Protein AF-A0A6J1N2U4-F1 (afdb_monomer_lite)

Secondary structure (DSSP, 8-state):
-HHHHHHHHHHHHHT---------------------S--PPPPHHHHHHHHHHTTS-TTT-HIIIIIT-HHHHHHHTSPPSSSPPP----S-GGGGS-HHHHHHHHHHTT--

Organism: Bicyclus anynana (NCBI:txid110368)

Radius of gyration: 27.59 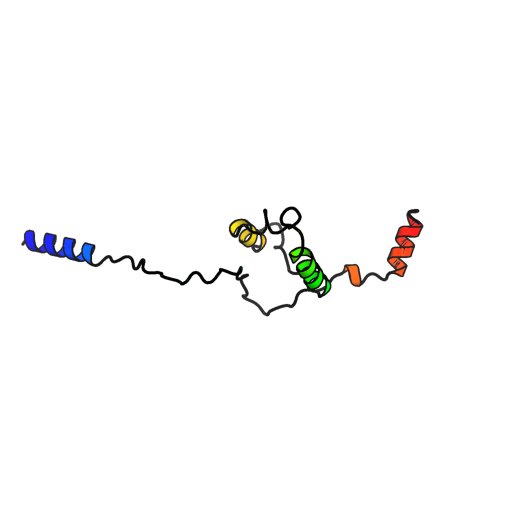Å; chains: 1; bounding box: 53×56×75 Å

pLDDT: mean 73.92, std 17.42, range [42.75, 97.25]

Sequence (112 aa):
MHSIIIFAACFAVAQARPGLFFTQPLAATGIEYAHSGPSIQPHPAVAQNAANEALLPPELLKSNSFYSNPAIASGLAKESWFTKKEMQVVEREAEKIPRQRIYDIVKSAGFI

Structure (mmCIF, N/CA/C/O backbone):
data_AF-A0A6J1N2U4-F1
#
_entry.id   AF-A0A6J1N2U4-F1
#
loop_
_atom_site.group_PDB
_atom_site.id
_atom_site.type_symbol
_atom_site.label_atom_id
_atom_site.label_alt_id
_atom_site.label_comp_id
_atom_site.label_asym_id
_atom_site.label_entity_id
_atom_site.label_seq_id
_atom_site.pdbx_PDB_ins_code
_atom_site.Cartn_x
_atom_site.Cartn_y
_atom_site.Cartn_z
_atom_site.occupancy
_atom_site.B_iso_or_equiv
_atom_site.auth_seq_id
_atom_site.auth_comp_id
_atom_site.auth_asym_id
_atom_site.auth_atom_id
_atom_site.pdbx_PDB_model_num
ATOM 1 N N . MET A 1 1 ? -32.330 38.311 56.063 1.00 53.62 1 MET A N 1
ATOM 2 C CA . MET A 1 1 ? -31.311 38.532 55.007 1.00 53.62 1 MET A CA 1
ATOM 3 C C . MET A 1 1 ? -30.569 37.253 54.616 1.00 53.62 1 MET A C 1
ATOM 5 O O . MET A 1 1 ? -30.375 37.047 53.430 1.00 53.62 1 MET A O 1
ATOM 9 N N . HIS A 1 2 ? -30.252 36.348 55.551 1.00 52.28 2 HIS A N 1
ATOM 10 C CA . HIS A 1 2 ? -29.623 35.049 55.246 1.00 52.28 2 HIS A CA 1
ATOM 11 C C . HIS A 1 2 ? -30.490 34.089 54.403 1.00 52.28 2 HIS A C 1
ATOM 13 O O . HIS A 1 2 ? -29.975 33.374 53.552 1.00 52.28 2 HIS A O 1
ATOM 19 N N . SER A 1 3 ? -31.815 34.113 54.572 1.00 55.59 3 SER A N 1
ATOM 20 C CA . SER A 1 3 ? -32.759 33.250 53.844 1.00 55.59 3 SER A CA 1
ATOM 21 C C . SER A 1 3 ? -32.903 33.578 52.350 1.00 55.59 3 SER A C 1
ATOM 23 O O . SER A 1 3 ? -33.224 32.695 51.560 1.00 55.59 3 SER A O 1
ATOM 25 N N . ILE A 1 4 ? -32.619 34.821 51.943 1.00 59.75 4 ILE A N 1
ATOM 26 C CA . ILE A 1 4 ? -32.698 35.258 50.537 1.00 59.75 4 ILE A CA 1
ATOM 27 C C . ILE A 1 4 ? -31.478 34.761 49.743 1.00 59.75 4 ILE A C 1
ATOM 29 O O . ILE A 1 4 ? -31.607 34.377 48.583 1.00 59.75 4 ILE A O 1
ATOM 33 N N . ILE A 1 5 ? -30.308 34.695 50.385 1.00 61.16 5 ILE A N 1
ATOM 34 C CA . ILE A 1 5 ? -29.057 34.236 49.760 1.00 61.16 5 ILE A CA 1
ATOM 35 C C . ILE A 1 5 ? -29.120 32.730 49.461 1.00 61.16 5 ILE A C 1
ATOM 37 O O . ILE A 1 5 ? -28.683 32.291 48.401 1.00 61.16 5 ILE A O 1
ATOM 41 N N . ILE A 1 6 ? -29.734 31.946 50.353 1.00 62.22 6 ILE A N 1
ATOM 42 C CA . ILE A 1 6 ? -29.904 30.496 50.164 1.00 62.22 6 ILE A CA 1
ATOM 43 C C . ILE A 1 6 ? -30.858 30.210 48.996 1.00 62.22 6 ILE A C 1
ATOM 45 O O . ILE A 1 6 ? -30.563 29.367 48.151 1.00 62.22 6 ILE A O 1
ATOM 49 N N . PHE A 1 7 ? -31.959 30.961 48.887 1.00 59.69 7 PHE A N 1
ATOM 50 C CA . PHE A 1 7 ? -32.897 30.809 47.771 1.00 59.69 7 PHE A CA 1
ATOM 51 C C . PHE A 1 7 ? -32.269 31.185 46.419 1.00 59.69 7 PHE A C 1
ATOM 53 O O . PHE A 1 7 ? -32.481 30.483 45.431 1.00 59.69 7 PHE A O 1
ATOM 60 N N . ALA A 1 8 ? -31.446 32.239 46.378 1.00 60.50 8 ALA A N 1
ATOM 61 C CA . ALA A 1 8 ? -30.720 32.640 45.172 1.00 60.50 8 ALA A CA 1
ATOM 62 C C . ALA A 1 8 ? -29.675 31.593 44.735 1.00 60.50 8 ALA A C 1
ATOM 64 O O . ALA A 1 8 ? -29.549 31.309 43.544 1.00 60.50 8 ALA A O 1
ATOM 65 N N . ALA A 1 9 ? -28.976 30.966 45.688 1.00 59.72 9 ALA A N 1
ATOM 66 C CA . ALA A 1 9 ? -28.010 29.907 45.399 1.00 59.72 9 ALA A CA 1
ATOM 67 C C . ALA A 1 9 ? -28.684 28.635 44.850 1.00 59.72 9 ALA A C 1
ATOM 69 O O . ALA A 1 9 ? -28.203 28.058 43.877 1.00 59.72 9 ALA A O 1
ATOM 70 N N . CYS A 1 10 ? -29.835 28.227 45.399 1.00 58.28 10 CYS A N 1
ATOM 71 C CA . CYS A 1 10 ? -30.582 27.072 44.887 1.00 58.28 10 CYS A CA 1
ATOM 72 C C . CYS A 1 10 ? -31.167 27.317 43.484 1.00 58.28 10 CYS A C 1
ATOM 74 O O . CYS A 1 10 ? -31.194 26.400 42.663 1.00 58.28 10 CYS A O 1
ATOM 76 N N . PHE A 1 11 ? -31.580 28.550 43.175 1.00 57.53 11 PHE A N 1
ATOM 77 C CA . PHE A 1 11 ? -32.093 28.899 41.846 1.00 57.53 11 PHE A CA 1
ATOM 78 C C . PHE A 1 11 ? -30.991 28.903 40.771 1.00 57.53 11 PHE A C 1
ATOM 80 O O . PHE A 1 11 ? -31.243 28.524 39.628 1.00 57.53 11 PHE A O 1
ATOM 87 N N . ALA A 1 12 ? -29.752 29.255 41.139 1.00 54.03 12 ALA A N 1
ATOM 88 C CA . ALA A 1 12 ? -28.599 29.211 40.237 1.00 54.03 12 ALA A CA 1
ATOM 89 C C . ALA A 1 12 ? -28.186 27.775 39.855 1.00 54.03 12 ALA A C 1
ATOM 91 O O . ALA A 1 12 ? -27.764 27.540 38.725 1.00 54.03 12 ALA A O 1
ATOM 92 N N . VAL A 1 13 ? -28.368 26.798 40.753 1.00 56.19 13 VAL A N 1
ATOM 93 C CA . VAL A 1 13 ? -28.088 25.376 40.467 1.00 56.19 13 VAL A CA 1
ATOM 94 C C . VAL A 1 13 ? -29.183 24.748 39.594 1.00 56.19 13 VAL A C 1
ATOM 96 O O . VAL A 1 13 ? -28.888 23.902 38.756 1.00 56.19 13 VAL A O 1
ATOM 99 N N . ALA A 1 14 ? -30.437 25.200 39.711 1.00 53.34 14 ALA A N 1
ATOM 100 C CA . ALA A 1 14 ? -31.549 24.686 38.904 1.00 53.34 14 ALA A CA 1
ATOM 101 C C . ALA A 1 14 ? -31.503 25.122 37.423 1.00 53.34 14 ALA A C 1
ATOM 103 O O . ALA A 1 14 ? -32.058 24.437 36.565 1.00 53.34 14 ALA A O 1
ATOM 104 N N . GLN A 1 15 ? -30.825 26.234 37.111 1.00 51.12 15 GLN A N 1
ATOM 105 C CA . GLN A 1 15 ? -30.648 26.720 35.734 1.00 51.12 15 GLN A CA 1
ATOM 106 C C . GLN A 1 15 ? -29.391 26.170 35.049 1.00 51.12 15 GLN A C 1
ATOM 108 O O . GLN A 1 15 ? -29.196 26.399 33.853 1.00 51.12 15 GLN A O 1
ATOM 113 N N . ALA A 1 16 ? -28.570 25.389 35.758 1.00 48.75 16 ALA A N 1
ATOM 114 C CA . ALA A 1 16 ? -27.521 24.583 35.151 1.00 48.75 16 ALA A CA 1
ATOM 115 C C . ALA A 1 16 ? -28.160 23.368 34.465 1.00 48.75 16 ALA A C 1
ATOM 117 O O . ALA A 1 16 ? -28.051 22.232 34.912 1.00 48.75 16 ALA A O 1
ATOM 118 N N . ARG A 1 17 ? -28.873 23.621 33.367 1.00 51.78 17 ARG A N 1
ATOM 119 C CA . ARG A 1 17 ? -29.193 22.606 32.369 1.00 51.78 17 ARG A CA 1
ATOM 120 C C . ARG A 1 17 ? -27.897 22.314 31.612 1.00 51.78 17 ARG A C 1
ATOM 122 O O . ARG A 1 17 ? -27.529 23.132 30.766 1.00 51.78 17 ARG A O 1
ATOM 129 N N . PRO A 1 18 ? -27.194 21.188 31.830 1.00 47.69 18 PRO A N 1
ATOM 130 C CA . PRO A 1 18 ? -26.346 20.693 30.766 1.00 47.69 18 PRO A CA 1
ATOM 131 C C . PRO A 1 18 ? -27.313 20.378 29.626 1.00 47.69 18 PRO A C 1
ATOM 133 O O . PRO A 1 18 ? -28.217 19.556 29.773 1.00 47.69 18 PRO A O 1
ATOM 136 N N . GLY A 1 19 ? -27.199 21.106 28.520 1.00 50.50 19 GLY A N 1
ATOM 137 C CA . GLY A 1 19 ? -27.886 20.778 27.281 1.00 50.50 19 GLY A CA 1
ATOM 138 C C . GLY A 1 19 ? -27.379 19.435 26.762 1.00 50.50 19 GLY A C 1
ATOM 139 O O . GLY A 1 19 ? -26.608 19.391 25.817 1.00 50.50 19 GLY A O 1
ATOM 140 N N . LEU A 1 20 ? -27.797 18.340 27.393 1.00 47.00 20 LEU A N 1
ATOM 141 C CA . LEU A 1 20 ? -27.646 16.968 26.922 1.00 47.00 20 LEU A CA 1
ATOM 142 C C . LEU A 1 20 ? -28.951 16.542 26.248 1.00 47.00 20 LEU A C 1
ATOM 144 O O . LEU A 1 20 ? -29.570 15.548 26.601 1.00 47.00 20 LEU A O 1
ATOM 148 N N . PHE A 1 21 ? -29.377 17.322 25.259 1.00 46.56 21 PHE A N 1
ATOM 149 C CA . PHE A 1 21 ? -30.290 16.845 24.225 1.00 46.56 21 PHE A CA 1
ATOM 150 C C . PHE A 1 21 ? -29.601 17.010 22.880 1.00 46.56 21 PHE A C 1
ATOM 152 O O . PHE A 1 21 ? -30.053 17.732 21.998 1.00 46.56 21 PHE A O 1
ATOM 159 N N . PHE A 1 22 ? -28.470 16.328 22.736 1.00 45.16 22 PHE A N 1
ATOM 160 C CA . PHE A 1 22 ? -27.897 16.054 21.433 1.00 45.16 22 PHE A CA 1
ATOM 161 C C . PHE A 1 22 ? -28.545 14.770 20.911 1.00 45.16 22 PHE A C 1
ATOM 163 O O . PHE A 1 22 ? -27.981 13.684 20.980 1.00 45.16 22 PHE A O 1
ATOM 170 N N . THR A 1 23 ? -29.790 14.887 20.448 1.00 50.75 23 THR A N 1
ATOM 171 C CA . THR A 1 23 ? -30.379 13.866 19.577 1.00 50.75 23 THR A CA 1
ATOM 172 C C . THR A 1 23 ? -29.871 14.139 18.166 1.00 50.75 23 THR A C 1
ATOM 174 O O . THR A 1 23 ? -30.583 14.652 17.310 1.00 50.75 23 THR A O 1
ATOM 177 N N . GLN A 1 24 ? -28.592 13.846 17.920 1.00 47.16 24 GLN A N 1
ATOM 178 C CA . GLN A 1 24 ? -28.183 13.620 16.541 1.00 47.16 24 GLN A CA 1
ATOM 179 C C . GLN A 1 24 ? -28.874 12.321 16.114 1.00 47.16 24 GLN A C 1
ATOM 181 O O . GLN A 1 24 ? -28.705 11.308 16.804 1.00 47.16 24 GLN A O 1
ATOM 186 N N . PRO A 1 25 ? -29.680 12.308 15.035 1.00 45.88 25 PRO A N 1
ATOM 187 C CA . PRO A 1 25 ? -30.047 11.040 14.435 1.00 45.88 25 PRO A CA 1
ATOM 188 C C . PRO A 1 25 ? -28.738 10.318 14.137 1.00 45.88 25 PRO A C 1
ATOM 190 O O . PRO A 1 25 ? -27.778 10.949 13.689 1.00 45.88 25 PRO A O 1
ATOM 193 N N . LEU A 1 26 ? -28.695 9.022 14.439 1.00 49.00 26 LEU A N 1
ATOM 194 C CA . LEU A 1 26 ? -27.602 8.126 14.094 1.00 49.00 26 LEU A CA 1
ATOM 195 C C . LEU A 1 26 ? -27.509 8.062 12.560 1.00 49.00 26 LEU A C 1
ATOM 197 O O . LEU A 1 26 ? -27.924 7.095 11.929 1.00 49.00 26 LEU A O 1
ATOM 201 N N . ALA A 1 27 ? -27.020 9.133 11.939 1.00 44.66 27 ALA A N 1
ATOM 202 C CA . ALA A 1 27 ? -26.393 9.059 10.646 1.00 44.66 27 ALA A CA 1
ATOM 203 C C . ALA A 1 27 ? -25.225 8.117 10.880 1.00 44.66 27 ALA A C 1
ATOM 205 O O . ALA A 1 27 ? -24.389 8.379 11.747 1.00 44.66 27 ALA A O 1
ATOM 206 N N . ALA A 1 28 ? -25.238 6.978 10.191 1.00 45.09 28 ALA A N 1
ATOM 207 C CA . ALA A 1 28 ? -24.092 6.096 10.138 1.00 45.09 28 ALA A CA 1
ATOM 208 C C . ALA A 1 28 ? -22.873 6.989 9.907 1.00 45.09 28 ALA A C 1
ATOM 210 O O . ALA A 1 28 ? -22.772 7.628 8.859 1.00 45.09 28 ALA A O 1
ATOM 211 N N . THR A 1 29 ? -22.020 7.116 10.922 1.00 44.50 29 THR A N 1
ATOM 212 C CA . THR A 1 29 ? -20.752 7.821 10.814 1.00 44.50 29 THR A CA 1
ATOM 213 C C . THR A 1 29 ? -19.916 6.994 9.855 1.00 44.50 29 THR A C 1
ATOM 215 O O . THR A 1 29 ? -19.145 6.127 10.259 1.00 44.50 29 THR A O 1
ATOM 218 N N . GLY A 1 30 ? -20.132 7.216 8.559 1.00 44.44 30 GLY A N 1
ATOM 219 C CA . GLY A 1 30 ? -19.097 7.012 7.576 1.00 44.44 30 GLY A CA 1
ATOM 220 C C . GLY A 1 30 ? -17.886 7.770 8.092 1.00 4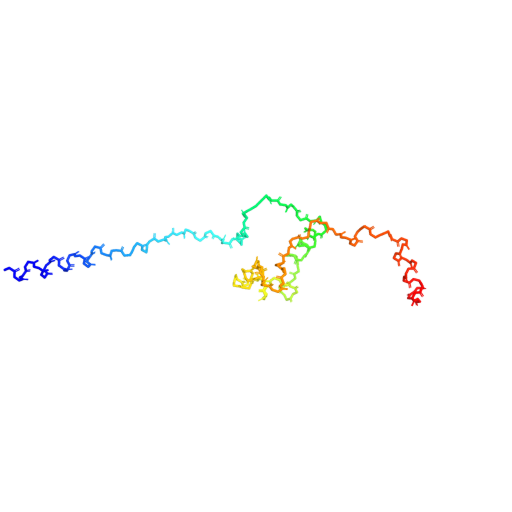4.44 30 GLY A C 1
ATOM 221 O O . GLY A 1 30 ? -18.011 8.891 8.582 1.00 44.44 30 GLY A O 1
ATOM 222 N N . ILE A 1 31 ? -16.744 7.100 8.082 1.00 43.66 31 ILE A N 1
ATOM 223 C CA . ILE A 1 31 ? -15.459 7.667 8.463 1.00 43.66 31 ILE A CA 1
ATOM 224 C C . ILE A 1 31 ? -15.283 8.974 7.672 1.00 43.66 31 ILE A C 1
ATOM 226 O O . ILE A 1 31 ? -15.027 8.943 6.470 1.00 43.66 31 ILE A O 1
ATOM 230 N N . GLU A 1 32 ? -15.454 10.126 8.322 1.00 42.75 32 GLU A N 1
ATOM 231 C CA . GLU A 1 32 ? -15.096 11.410 7.729 1.00 42.75 32 GLU A CA 1
ATOM 232 C C . GLU A 1 32 ? -13.599 11.597 7.966 1.00 42.75 32 GLU A C 1
ATOM 234 O O . GLU A 1 32 ? -13.145 12.019 9.032 1.00 42.75 32 GLU A O 1
ATOM 239 N N . TYR A 1 33 ? -12.806 11.178 6.979 1.00 49.94 33 TYR A N 1
ATOM 240 C CA . TYR A 1 33 ? -11.387 11.501 6.930 1.00 49.94 33 TYR A CA 1
ATOM 241 C C . TYR A 1 33 ? -11.252 13.022 6.969 1.00 49.94 33 TYR A C 1
ATOM 243 O O . TYR A 1 33 ? -11.936 13.710 6.214 1.00 49.94 33 TYR A O 1
ATOM 251 N N . ALA A 1 34 ? -10.376 13.550 7.828 1.00 44.81 34 ALA A N 1
ATOM 252 C CA . ALA A 1 34 ? -10.107 14.982 7.910 1.00 44.81 34 ALA A CA 1
ATOM 253 C C . ALA A 1 34 ? -9.717 15.527 6.523 1.00 44.81 34 ALA A C 1
ATOM 255 O O . ALA A 1 34 ? -8.574 15.392 6.083 1.00 44.81 34 ALA A O 1
ATOM 256 N N . HIS A 1 35 ? -10.680 16.121 5.819 1.00 50.28 35 HIS A N 1
ATOM 257 C CA . HIS A 1 35 ? -10.487 16.672 4.488 1.00 50.28 35 HIS A CA 1
ATOM 258 C C . HIS A 1 35 ? -10.235 18.175 4.592 1.00 50.28 35 HIS A C 1
ATOM 260 O O . HIS A 1 35 ? -11.105 18.996 4.328 1.00 50.28 35 HIS A O 1
ATOM 266 N N . SER A 1 36 ? -9.033 18.548 5.034 1.00 46.06 36 SER A N 1
ATOM 267 C CA . SER A 1 36 ? -8.610 19.953 5.138 1.00 46.06 36 SER A CA 1
ATOM 268 C C . SER A 1 36 ? -7.637 20.354 4.019 1.00 46.06 36 SER A C 1
ATOM 270 O O . SER A 1 36 ? -6.673 21.080 4.254 1.00 46.06 36 SER A O 1
ATOM 272 N N . GLY A 1 37 ? -7.845 19.836 2.808 1.00 55.78 37 GLY A N 1
ATOM 273 C CA . GLY A 1 37 ? -7.050 20.122 1.610 1.00 55.78 37 GLY A CA 1
ATOM 274 C C . GLY A 1 37 ? -7.795 19.654 0.356 1.00 55.78 37 GLY A C 1
ATOM 275 O O . GLY A 1 37 ? -8.810 18.987 0.502 1.00 55.78 37 GLY A O 1
ATOM 276 N N . PRO A 1 38 ? -7.354 20.004 -0.865 1.00 58.53 38 PRO A N 1
ATOM 277 C CA . PRO A 1 38 ? -8.029 19.580 -2.094 1.00 58.53 38 PRO A CA 1
ATOM 278 C C . PRO A 1 38 ? -8.163 18.048 -2.164 1.00 58.53 38 PRO A C 1
ATOM 280 O O . PRO A 1 38 ? -7.246 17.327 -1.767 1.00 58.53 38 PRO A O 1
ATOM 283 N N . SER A 1 39 ? -9.288 17.542 -2.686 1.00 64.19 39 SER A N 1
ATOM 284 C CA . SER A 1 39 ? -9.540 16.108 -2.891 1.00 64.19 39 SER A CA 1
ATOM 285 C C . SER A 1 39 ? -8.620 15.543 -3.963 1.00 64.19 39 SER A C 1
ATOM 287 O O . SER A 1 39 ? -8.978 15.466 -5.139 1.00 64.19 39 SER A O 1
ATOM 289 N N . ILE A 1 40 ? -7.407 15.169 -3.562 1.00 70.75 40 ILE A N 1
ATOM 290 C CA . ILE A 1 40 ? -6.481 14.451 -4.428 1.00 70.75 40 ILE A CA 1
ATOM 291 C C . ILE A 1 40 ? -7.054 13.048 -4.626 1.00 70.75 40 ILE A C 1
ATOM 293 O O . ILE A 1 40 ? -7.224 12.283 -3.676 1.00 70.75 40 ILE A O 1
ATOM 297 N N . GLN A 1 41 ? -7.401 12.728 -5.869 1.00 80.88 41 GLN A N 1
ATOM 298 C CA . GLN A 1 41 ? -7.905 11.405 -6.211 1.00 80.88 41 GLN A CA 1
ATOM 299 C C . GLN A 1 41 ? -6.774 10.377 -6.066 1.00 80.88 41 GLN A C 1
ATOM 301 O O . GLN A 1 41 ? -5.643 10.653 -6.478 1.00 80.88 41 GLN A O 1
ATOM 306 N N . PRO A 1 42 ? -7.040 9.205 -5.462 1.00 83.62 42 PRO A N 1
ATOM 307 C CA . PRO A 1 42 ? -6.031 8.163 -5.341 1.00 83.62 42 PRO A CA 1
ATOM 308 C C . PRO A 1 42 ? -5.658 7.640 -6.722 1.00 83.62 42 PRO A C 1
ATOM 310 O O . PRO A 1 42 ? -6.456 7.690 -7.660 1.00 83.62 42 PRO A O 1
ATOM 313 N N . HIS A 1 43 ? -4.464 7.062 -6.825 1.00 88.50 43 HIS A N 1
ATOM 314 C CA . HIS A 1 43 ? -4.067 6.345 -8.028 1.00 88.50 43 HIS A CA 1
ATOM 315 C C . HIS A 1 43 ? -5.137 5.296 -8.412 1.00 88.50 43 HIS A C 1
ATOM 317 O O . HIS A 1 43 ? -5.612 4.571 -7.528 1.00 88.50 43 HIS A O 1
ATOM 323 N N . PRO A 1 44 ? -5.504 5.134 -9.698 1.00 89.31 44 PRO A N 1
ATOM 324 C CA . PRO A 1 44 ? -6.585 4.231 -10.114 1.00 89.31 44 PRO A CA 1
ATOM 325 C C . PRO A 1 44 ? -6.386 2.789 -9.634 1.00 89.31 44 PRO A C 1
ATOM 327 O O . PRO A 1 44 ? -7.330 2.151 -9.178 1.00 89.31 44 PRO A O 1
ATOM 330 N N . ALA A 1 45 ? -5.146 2.292 -9.644 1.00 88.62 45 ALA A N 1
ATOM 331 C CA . ALA A 1 45 ? -4.827 0.962 -9.118 1.00 88.62 45 ALA A CA 1
ATOM 332 C C . ALA A 1 45 ? -5.124 0.811 -7.609 1.00 88.62 45 ALA A C 1
ATOM 334 O O . ALA A 1 45 ? -5.476 -0.275 -7.158 1.00 88.62 45 ALA A O 1
ATOM 335 N N . VAL A 1 46 ? -4.995 1.886 -6.824 1.00 86.19 46 VAL A N 1
ATOM 336 C CA . VAL A 1 46 ? -5.320 1.889 -5.387 1.00 86.19 46 VAL A CA 1
ATOM 337 C C . VAL A 1 46 ? -6.829 1.872 -5.196 1.00 86.19 46 VAL A C 1
ATOM 339 O O . VAL A 1 46 ? -7.320 1.100 -4.380 1.00 86.19 46 VAL A O 1
ATOM 342 N N . ALA A 1 47 ? -7.565 2.658 -5.986 1.00 88.88 47 ALA A N 1
ATOM 343 C CA . ALA A 1 47 ? -9.025 2.645 -5.971 1.00 88.88 47 ALA A CA 1
ATOM 344 C C . ALA A 1 47 ? -9.584 1.263 -6.349 1.00 88.88 47 ALA A C 1
ATOM 346 O O . ALA A 1 47 ? -10.459 0.740 -5.665 1.00 88.88 47 ALA A O 1
ATOM 347 N N . GLN A 1 48 ? -9.030 0.633 -7.390 1.00 91.19 48 GLN A N 1
ATOM 348 C CA . GLN A 1 48 ? -9.390 -0.730 -7.788 1.00 91.19 48 GLN A CA 1
ATOM 349 C C . GLN A 1 48 ? -9.053 -1.754 -6.704 1.00 91.19 48 GLN A C 1
ATOM 351 O O . GLN A 1 48 ? -9.873 -2.615 -6.404 1.00 91.19 48 GLN A O 1
ATOM 356 N N . ASN A 1 49 ? -7.873 -1.653 -6.086 1.00 89.25 49 ASN A N 1
ATOM 357 C CA . ASN A 1 49 ? -7.507 -2.548 -4.996 1.00 89.25 49 ASN A CA 1
ATOM 358 C C . ASN A 1 49 ? -8.441 -2.378 -3.792 1.00 89.25 49 ASN A C 1
ATOM 360 O O . ASN A 1 49 ? -8.898 -3.372 -3.252 1.00 89.25 49 ASN A O 1
ATOM 364 N N . ALA A 1 50 ? -8.787 -1.144 -3.418 1.00 87.19 50 ALA A N 1
ATOM 365 C CA . ALA A 1 50 ? -9.745 -0.880 -2.348 1.00 87.19 50 ALA A CA 1
ATOM 366 C C . ALA A 1 50 ? -11.138 -1.452 -2.667 1.00 87.19 50 ALA A C 1
ATOM 368 O O . ALA A 1 50 ? -11.765 -2.055 -1.799 1.00 87.19 50 ALA A O 1
ATOM 369 N N . ALA A 1 51 ? -11.600 -1.324 -3.916 1.00 90.38 51 ALA A N 1
ATOM 370 C CA . ALA A 1 51 ? -12.861 -1.914 -4.362 1.00 90.38 51 ALA A CA 1
ATOM 371 C C . ALA A 1 51 ? -12.835 -3.450 -4.293 1.00 90.38 51 ALA A C 1
ATOM 373 O O . ALA A 1 51 ? -13.790 -4.056 -3.818 1.00 90.38 51 ALA A O 1
ATOM 374 N N . ASN A 1 52 ? -11.732 -4.075 -4.709 1.00 91.31 52 ASN A N 1
ATOM 375 C CA . ASN A 1 52 ? -11.555 -5.524 -4.614 1.00 91.31 52 ASN A CA 1
ATOM 376 C C . ASN A 1 52 ? -11.450 -5.990 -3.156 1.00 91.31 52 ASN A C 1
ATOM 378 O O . ASN A 1 52 ? -12.044 -7.001 -2.791 1.00 91.31 52 ASN A O 1
ATOM 382 N N . GLU A 1 53 ? -10.724 -5.249 -2.315 1.00 87.62 53 GLU A N 1
ATOM 383 C CA . GLU A 1 53 ? -10.595 -5.536 -0.887 1.00 87.62 53 GLU A CA 1
ATOM 384 C C . GLU A 1 53 ? -11.955 -5.463 -0.187 1.00 87.62 53 GLU A C 1
ATOM 386 O O . GLU A 1 53 ? -12.232 -6.308 0.654 1.00 87.62 53 GLU A O 1
ATOM 391 N N . ALA A 1 54 ? -12.844 -4.545 -0.578 1.00 86.94 54 ALA A N 1
ATOM 392 C CA . ALA A 1 54 ? -14.192 -4.439 -0.014 1.00 86.94 54 ALA A CA 1
ATOM 393 C C . ALA A 1 54 ? -15.084 -5.671 -0.274 1.00 86.94 54 ALA A C 1
ATOM 395 O O . ALA A 1 54 ? -16.086 -5.850 0.415 1.00 86.94 54 ALA A O 1
ATOM 396 N N . LEU A 1 55 ? -14.731 -6.517 -1.249 1.00 91.12 55 LEU A N 1
ATOM 397 C CA . LEU A 1 55 ? -15.450 -7.755 -1.568 1.00 91.12 55 LEU A CA 1
ATOM 398 C C . LEU A 1 55 ? -14.916 -8.978 -0.807 1.00 91.12 55 LEU A C 1
ATOM 400 O O . LEU A 1 55 ? -15.483 -10.065 -0.926 1.00 91.12 55 LEU A O 1
ATOM 404 N N . LEU A 1 56 ? -13.818 -8.837 -0.059 1.00 88.88 56 LEU A N 1
ATOM 405 C CA . LEU A 1 56 ? -13.225 -9.950 0.674 1.00 88.88 56 LEU A CA 1
ATOM 406 C C . LEU A 1 56 ? -14.094 -10.359 1.875 1.00 88.88 56 LEU A C 1
ATOM 408 O O . LEU A 1 56 ? -14.761 -9.518 2.483 1.00 88.88 56 LEU A O 1
ATOM 412 N N . PRO A 1 57 ? -14.067 -11.648 2.267 1.00 90.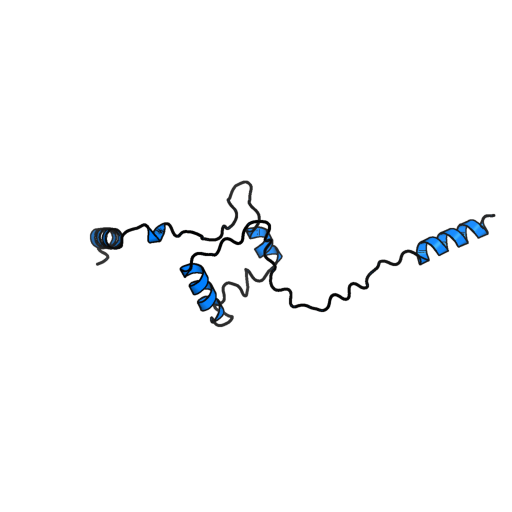44 57 PRO A N 1
ATOM 413 C CA . PRO A 1 57 ? -14.732 -12.090 3.482 1.00 90.44 57 PRO A CA 1
ATOM 414 C C . PRO A 1 57 ? -14.127 -11.404 4.722 1.00 90.44 57 PRO A C 1
ATOM 416 O O . PRO A 1 57 ? -12.939 -11.065 4.716 1.00 90.44 57 PRO A O 1
ATOM 419 N N . PRO A 1 58 ? -14.896 -11.249 5.818 1.00 85.38 58 PRO A N 1
ATOM 420 C CA . PRO A 1 58 ? -14.486 -10.474 6.993 1.00 85.38 58 PRO A CA 1
ATOM 421 C C . PRO A 1 58 ? -13.156 -10.882 7.634 1.00 85.38 58 PRO A C 1
ATOM 423 O O . PRO A 1 58 ? -12.497 -10.042 8.243 1.00 85.38 58 PRO A O 1
ATOM 426 N N . GLU A 1 59 ? -12.770 -12.151 7.500 1.00 87.06 59 GLU A N 1
ATOM 427 C CA . GLU A 1 59 ? -11.520 -12.716 8.025 1.00 87.06 59 GLU A CA 1
ATOM 428 C C . GLU A 1 59 ? -10.277 -12.252 7.249 1.00 87.06 59 GLU A C 1
ATOM 430 O O . GLU A 1 59 ? -9.176 -12.236 7.793 1.00 87.06 59 GLU A O 1
ATOM 435 N N . LEU A 1 60 ? -10.448 -11.856 5.983 1.00 86.12 60 LEU A N 1
ATOM 436 C CA . LEU A 1 60 ? -9.373 -11.396 5.098 1.00 86.12 60 LEU A CA 1
ATOM 437 C C . LEU A 1 60 ? -9.353 -9.869 4.938 1.00 86.12 60 LEU A C 1
ATOM 439 O O . LEU A 1 60 ? -8.428 -9.316 4.338 1.00 86.12 60 LEU A O 1
ATOM 443 N N . LEU A 1 61 ? -10.361 -9.175 5.473 1.00 84.19 61 LEU A N 1
ATOM 444 C CA . LEU A 1 61 ? -10.426 -7.721 5.455 1.00 84.19 61 LEU A CA 1
ATOM 445 C C . LEU A 1 61 ? -9.367 -7.129 6.384 1.00 84.19 61 LEU A C 1
ATOM 447 O O . LEU A 1 61 ? -9.494 -7.168 7.609 1.00 84.19 61 LEU A O 1
ATOM 451 N N . LYS A 1 62 ? -8.370 -6.462 5.794 1.00 75.38 62 LYS A N 1
ATOM 452 C CA . LYS A 1 62 ? -7.371 -5.667 6.531 1.00 75.38 62 LYS A CA 1
ATOM 453 C C . LYS A 1 62 ? -8.023 -4.632 7.452 1.00 75.38 62 LYS A C 1
AT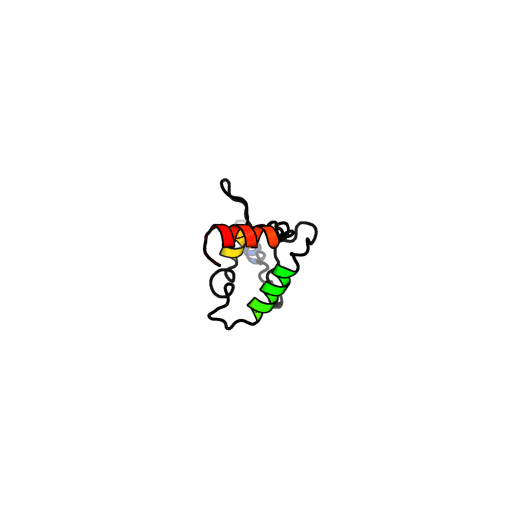OM 455 O O . LYS A 1 62 ? -7.498 -4.315 8.517 1.00 75.38 62 LYS A O 1
ATOM 460 N N . SER A 1 63 ? -9.169 -4.097 7.036 1.00 73.19 63 SER A N 1
ATOM 461 C CA . SER A 1 63 ? -9.877 -3.032 7.737 1.00 73.19 63 SER A CA 1
ATOM 462 C C . SER A 1 63 ? -10.657 -3.492 8.964 1.00 73.19 63 SER A C 1
ATOM 464 O O . SER A 1 63 ? -10.913 -2.667 9.831 1.00 73.19 63 SER A O 1
ATOM 466 N N . ASN A 1 64 ? -11.022 -4.771 9.077 1.00 74.31 64 ASN A N 1
ATOM 467 C CA . ASN A 1 64 ? -12.005 -5.206 10.070 1.00 74.31 64 ASN A CA 1
ATOM 468 C C . ASN A 1 64 ? -11.464 -5.169 11.513 1.00 74.31 64 ASN A C 1
ATOM 470 O O . ASN A 1 64 ? -12.179 -4.777 12.432 1.00 74.31 64 ASN A O 1
ATOM 474 N N . SER A 1 65 ? -10.187 -5.501 11.725 1.00 71.56 65 SER A N 1
ATOM 475 C CA . SER A 1 65 ? -9.588 -5.579 13.069 1.00 71.56 65 SER A CA 1
ATOM 476 C C . SER A 1 65 ? -8.724 -4.375 13.454 1.00 71.56 65 SER A C 1
ATOM 478 O O . SER A 1 65 ? -8.736 -3.960 14.611 1.00 71.56 65 SER A O 1
ATOM 480 N N . PHE A 1 66 ? -7.959 -3.822 12.509 1.00 81.81 66 PHE A N 1
ATOM 481 C CA . PHE A 1 66 ? -6.945 -2.805 12.803 1.00 81.81 66 PHE A CA 1
ATOM 482 C C . PHE A 1 66 ? -7.395 -1.395 12.405 1.00 81.81 66 PHE A C 1
ATOM 484 O O . PHE A 1 66 ? -7.446 -0.497 13.244 1.00 81.81 66 PHE A O 1
ATOM 491 N N . TYR A 1 67 ? -7.769 -1.197 11.137 1.00 76.94 67 TYR A N 1
ATOM 492 C CA . TYR A 1 67 ? -8.130 0.133 10.626 1.00 76.94 67 TYR A CA 1
ATOM 493 C C . TYR A 1 67 ? -9.564 0.571 10.966 1.00 76.94 67 TYR A C 1
ATOM 495 O O . TYR A 1 67 ? -9.889 1.744 10.806 1.00 76.94 67 TYR A O 1
ATOM 503 N N . SER A 1 68 ? -10.414 -0.332 11.462 1.00 81.50 68 SER A N 1
ATOM 504 C CA . SER A 1 68 ? -11.762 -0.020 11.957 1.00 81.50 68 SER A CA 1
ATOM 505 C C . SER A 1 68 ? -11.745 0.787 13.256 1.00 81.50 68 SER A C 1
ATOM 507 O O . SER A 1 68 ? -12.720 1.468 13.571 1.00 81.50 68 SER A O 1
ATOM 509 N N . ASN A 1 69 ? -10.646 0.736 14.017 1.00 85.88 69 ASN A N 1
ATOM 510 C CA . ASN A 1 69 ? -10.529 1.470 15.266 1.00 85.88 69 ASN A CA 1
ATOM 511 C C . ASN A 1 69 ? -10.232 2.961 14.992 1.00 85.88 69 ASN A C 1
ATOM 513 O O . ASN A 1 69 ? -9.154 3.289 14.480 1.00 85.88 69 ASN A O 1
ATOM 517 N N . PRO A 1 70 ? -11.118 3.890 15.400 1.00 81.94 70 PRO A N 1
ATOM 518 C CA . PRO A 1 70 ? -10.945 5.317 15.127 1.00 81.94 70 PRO A CA 1
ATOM 519 C C . PRO A 1 70 ? -9.701 5.920 15.800 1.00 81.94 70 PRO A C 1
ATOM 521 O O . PRO A 1 70 ? -9.110 6.870 15.282 1.00 81.94 70 PRO A O 1
ATOM 524 N N . ALA A 1 71 ? -9.249 5.370 16.931 1.00 85.56 71 ALA A N 1
ATOM 525 C CA . ALA A 1 71 ? -8.025 5.817 17.595 1.00 85.56 71 ALA A CA 1
ATOM 526 C C . ALA A 1 71 ? -6.766 5.433 16.800 1.00 85.56 71 ALA A C 1
ATOM 528 O O . ALA A 1 71 ? -5.832 6.226 1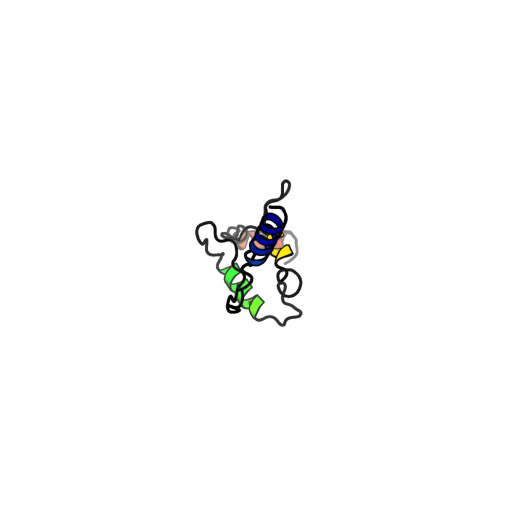6.702 1.00 85.56 71 ALA A O 1
ATOM 529 N N . ILE A 1 72 ? -6.757 4.244 16.187 1.00 82.69 72 ILE A N 1
ATOM 530 C CA . ILE A 1 72 ? -5.642 3.780 15.350 1.00 82.69 72 ILE A CA 1
ATOM 531 C C . ILE A 1 72 ? -5.597 4.590 14.055 1.00 82.69 72 ILE A C 1
ATOM 533 O O . ILE A 1 72 ? -4.557 5.158 13.723 1.00 82.69 72 ILE A O 1
ATOM 537 N N . ALA A 1 73 ? -6.736 4.723 13.371 1.00 81.12 73 ALA A N 1
ATOM 538 C CA . ALA A 1 73 ? -6.831 5.496 12.136 1.00 81.12 73 ALA A CA 1
ATOM 539 C C . ALA A 1 73 ? -6.404 6.963 12.338 1.00 81.12 73 ALA A C 1
ATOM 541 O O . ALA A 1 73 ? -5.620 7.505 11.558 1.00 81.12 73 ALA A O 1
ATOM 542 N N . SER A 1 74 ? -6.854 7.599 13.426 1.00 80.75 74 SER A N 1
ATOM 543 C CA . SER A 1 74 ? -6.454 8.975 13.753 1.00 80.75 74 SER A CA 1
ATOM 544 C C . SER A 1 74 ? -4.993 9.100 14.194 1.00 80.75 74 SER A C 1
ATOM 546 O O . SER A 1 74 ? -4.400 10.162 14.011 1.00 80.75 74 SER A O 1
ATOM 548 N N . GLY A 1 75 ? -4.399 8.043 14.753 1.00 83.12 75 GLY A N 1
ATOM 549 C CA . GLY A 1 75 ? -2.973 7.978 15.064 1.00 83.12 75 GLY A CA 1
ATOM 550 C C . GLY A 1 75 ? -2.105 7.931 13.807 1.00 83.12 75 GLY A C 1
ATOM 551 O O . GLY A 1 75 ? -1.167 8.712 13.693 1.00 83.12 75 GLY A O 1
ATOM 552 N N . LEU A 1 76 ? -2.456 7.080 12.838 1.00 79.50 76 LEU A N 1
ATOM 553 C CA . LEU A 1 76 ? -1.725 6.939 11.569 1.00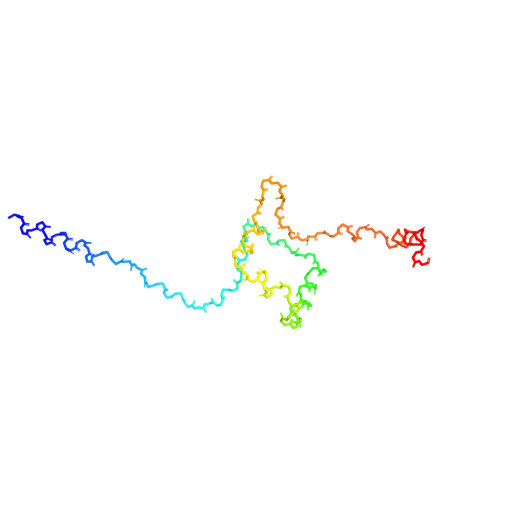 79.50 76 LEU A CA 1
ATOM 554 C C . LEU A 1 76 ? -1.797 8.191 10.688 1.00 79.50 76 LEU A C 1
ATOM 556 O O . LEU A 1 76 ? -0.851 8.511 9.967 1.00 79.50 76 LEU A O 1
ATOM 560 N N . ALA A 1 77 ? -2.906 8.929 10.777 1.00 78.31 77 ALA A N 1
ATOM 561 C CA . ALA A 1 77 ? -3.080 10.195 10.074 1.00 78.31 77 ALA A CA 1
ATOM 562 C C . ALA A 1 77 ? -2.189 11.328 10.622 1.00 78.31 77 ALA A C 1
ATOM 564 O O . ALA A 1 77 ? -2.025 12.357 9.957 1.00 78.31 77 ALA A O 1
ATOM 565 N N . LYS A 1 78 ? -1.621 11.176 11.828 1.00 83.75 78 LYS A N 1
ATOM 566 C CA . LYS A 1 78 ? -0.732 12.170 12.440 1.00 83.75 78 LYS A CA 1
ATOM 567 C C . LYS A 1 78 ? 0.710 11.923 12.015 1.00 83.75 78 LYS A C 1
ATOM 569 O O . LYS A 1 78 ? 1.197 10.799 11.998 1.00 83.75 78 LYS A O 1
ATOM 574 N N . GLU A 1 79 ? 1.409 13.004 11.692 1.00 81.50 79 GLU A N 1
ATOM 575 C CA . GLU A 1 79 ? 2.848 12.955 11.445 1.00 81.50 79 GLU A CA 1
ATOM 576 C C . GLU A 1 79 ? 3.588 12.820 12.781 1.00 81.50 79 GLU A C 1
ATOM 578 O O . GLU A 1 79 ? 3.239 13.480 13.762 1.00 81.50 79 GLU A O 1
ATOM 583 N N . SER A 1 80 ? 4.584 11.934 12.830 1.00 80.56 80 SER A N 1
ATOM 584 C CA . SER A 1 80 ? 5.460 11.768 13.989 1.00 80.56 80 SER A CA 1
ATOM 585 C C . SER A 1 80 ? 6.701 12.641 13.826 1.00 80.56 80 SER A C 1
ATOM 587 O O . SER A 1 80 ? 7.086 12.998 12.716 1.00 80.56 80 SER A O 1
ATOM 589 N N . TRP A 1 81 ? 7.382 12.936 14.932 1.00 82.00 81 TRP A N 1
ATOM 590 C CA . TRP A 1 81 ? 8.664 13.645 14.906 1.00 82.00 81 TRP A CA 1
ATOM 591 C C . TRP A 1 81 ? 9.724 12.912 14.066 1.00 82.00 81 TRP A C 1
ATOM 593 O O . TRP A 1 81 ? 10.560 13.541 13.424 1.00 82.00 81 TRP A O 1
ATOM 603 N N . PHE A 1 82 ? 9.679 11.576 14.058 1.00 84.81 82 PHE A N 1
ATOM 604 C CA . PHE A 1 82 ? 10.687 10.731 13.408 1.00 84.81 82 PHE A CA 1
ATOM 605 C C . PHE A 1 82 ? 10.237 10.142 12.070 1.00 84.81 82 PHE A C 1
ATOM 607 O O . PHE A 1 82 ? 11.076 9.692 11.292 1.00 84.81 82 PHE A O 1
ATOM 614 N N . THR A 1 83 ? 8.933 10.139 11.789 1.00 77.19 83 THR A N 1
ATOM 615 C CA . THR A 1 83 ? 8.377 9.421 10.638 1.00 77.19 83 THR A CA 1
ATOM 616 C C . THR A 1 83 ? 7.250 10.219 10.006 1.00 77.19 83 THR A C 1
ATOM 618 O O . THR A 1 83 ? 6.381 10.755 10.696 1.00 77.19 83 THR A O 1
ATOM 621 N N . LYS A 1 84 ? 7.244 10.257 8.671 1.00 78.38 84 LYS A N 1
ATOM 622 C CA . LYS A 1 84 ? 6.137 10.817 7.896 1.00 78.38 84 LYS A CA 1
ATOM 623 C C . LYS A 1 84 ? 4.849 10.040 8.165 1.00 78.38 84 LYS A C 1
ATOM 625 O O . LYS A 1 84 ? 4.885 8.824 8.342 1.00 78.38 84 LYS A O 1
ATOM 630 N N . LYS A 1 85 ? 3.722 10.755 8.188 1.00 79.44 85 LYS A N 1
ATOM 631 C CA . LYS A 1 85 ? 2.393 10.133 8.248 1.00 79.44 85 LYS A CA 1
ATOM 632 C C . LYS A 1 85 ? 2.156 9.241 7.031 1.00 79.44 85 LYS A C 1
ATOM 634 O O . LYS A 1 85 ? 2.804 9.425 5.996 1.00 79.44 85 LYS A O 1
ATOM 639 N N . GLU A 1 86 ? 1.188 8.335 7.129 1.00 74.88 86 GLU A N 1
ATOM 640 C CA . GLU A 1 86 ? 0.708 7.640 5.937 1.00 74.88 86 GLU A CA 1
ATOM 641 C C . GLU A 1 86 ? 0.133 8.660 4.946 1.00 74.88 86 GLU A C 1
ATOM 643 O O . GLU A 1 86 ? -0.745 9.464 5.269 1.00 74.88 86 GLU A O 1
ATOM 648 N N . MET A 1 87 ? 0.682 8.650 3.733 1.00 78.00 87 MET A N 1
ATOM 649 C CA . MET A 1 87 ? 0.264 9.513 2.638 1.00 78.00 87 MET A CA 1
ATOM 650 C C . MET A 1 87 ? -0.476 8.680 1.604 1.00 78.00 87 MET A C 1
ATOM 652 O O . MET A 1 87 ? -0.072 7.567 1.265 1.00 78.00 87 MET A O 1
ATOM 656 N N . GLN A 1 88 ? -1.548 9.250 1.067 1.00 76.88 88 GLN A N 1
ATOM 657 C CA . GLN A 1 88 ? -2.256 8.660 -0.054 1.00 76.88 88 GLN A CA 1
ATOM 658 C C . GLN A 1 88 ? -1.318 8.536 -1.258 1.00 76.88 88 GLN A C 1
ATOM 660 O O . GLN A 1 88 ? -0.610 9.478 -1.618 1.00 76.88 88 GLN A O 1
ATOM 665 N N . VAL A 1 89 ? -1.332 7.368 -1.895 1.00 81.25 89 VAL A N 1
ATOM 666 C CA . VAL A 1 89 ? -0.547 7.126 -3.105 1.00 81.25 89 VAL A CA 1
ATOM 667 C C . VAL A 1 89 ? -1.242 7.802 -4.285 1.00 81.25 89 VAL A C 1
ATOM 669 O O . VAL A 1 89 ? -2.318 7.378 -4.715 1.00 81.25 89 VAL A O 1
ATOM 672 N N . VAL A 1 90 ? -0.617 8.863 -4.790 1.00 83.75 90 VAL A N 1
ATOM 673 C CA . VAL A 1 90 ? -1.080 9.630 -5.958 1.00 83.75 90 VAL A CA 1
ATOM 674 C C . VAL A 1 90 ? -0.409 9.114 -7.226 1.00 83.75 90 VAL A C 1
ATOM 676 O O . VAL A 1 90 ? -1.087 8.768 -8.185 1.00 83.75 90 VAL A O 1
ATOM 679 N N . GLU A 1 91 ? 0.917 8.978 -7.194 1.00 84.94 91 GLU A N 1
ATOM 680 C CA . GLU A 1 91 ? 1.724 8.407 -8.271 1.00 84.94 91 GLU A CA 1
ATOM 681 C C . GLU A 1 91 ? 2.476 7.179 -7.766 1.00 84.94 91 GLU A C 1
ATOM 683 O O . GLU A 1 91 ? 3.011 7.163 -6.655 1.00 84.94 91 GLU A O 1
ATOM 688 N N . ARG A 1 92 ? 2.531 6.131 -8.590 1.00 83.81 92 ARG A N 1
ATOM 689 C CA . ARG A 1 92 ? 3.302 4.926 -8.287 1.00 83.81 92 ARG A CA 1
ATOM 690 C C . ARG A 1 92 ? 4.640 4.988 -9.008 1.00 83.81 92 ARG A C 1
ATOM 692 O O . ARG A 1 92 ? 4.714 4.719 -10.200 1.00 83.81 92 ARG A O 1
ATOM 699 N N . GLU A 1 93 ? 5.716 5.247 -8.268 1.00 85.25 93 GLU A N 1
ATOM 700 C CA . GLU A 1 93 ? 7.083 5.250 -8.821 1.00 85.25 93 GLU A CA 1
ATOM 701 C C . GLU A 1 93 ? 7.443 3.926 -9.510 1.00 85.25 93 GLU A C 1
ATOM 703 O O . GLU A 1 93 ? 8.138 3.909 -10.522 1.00 85.25 93 GLU A O 1
ATOM 708 N N . ALA A 1 94 ? 6.905 2.809 -9.015 1.00 84.62 94 ALA A N 1
ATOM 709 C CA . ALA A 1 94 ? 7.104 1.496 -9.621 1.00 84.62 94 ALA A CA 1
ATOM 710 C C . ALA A 1 94 ? 6.571 1.403 -11.065 1.00 84.62 94 ALA A C 1
ATOM 712 O O . ALA A 1 94 ? 7.116 0.643 -11.859 1.00 84.62 94 ALA A O 1
ATOM 713 N N . GLU A 1 95 ? 5.544 2.178 -11.430 1.00 86.75 95 GLU A N 1
ATOM 714 C CA . GLU A 1 95 ? 5.001 2.189 -12.797 1.00 86.75 95 GLU A CA 1
ATOM 715 C C . GLU A 1 95 ? 5.903 2.945 -13.779 1.00 86.75 95 GLU A C 1
ATOM 717 O O . GLU A 1 95 ? 5.834 2.711 -14.985 1.00 86.75 95 GLU A O 1
ATOM 722 N N . LYS A 1 96 ? 6.811 3.791 -13.274 1.00 91.31 96 LYS A N 1
ATOM 723 C CA . LYS A 1 96 ? 7.819 4.486 -14.088 1.00 91.31 96 LYS A CA 1
ATOM 724 C C . LYS A 1 96 ? 8.926 3.537 -14.562 1.00 91.31 96 LYS A C 1
ATOM 726 O O . LYS A 1 96 ? 9.691 3.888 -15.458 1.00 91.31 96 LYS A O 1
ATOM 731 N N . ILE A 1 97 ? 9.027 2.337 -13.982 1.00 91.44 97 ILE A N 1
ATOM 732 C CA . ILE A 1 97 ? 10.050 1.346 -14.324 1.00 91.44 97 ILE A CA 1
ATOM 733 C C . ILE A 1 97 ? 9.609 0.566 -15.578 1.00 91.44 97 ILE A C 1
ATOM 735 O O . ILE A 1 97 ? 8.598 -0.139 -15.542 1.00 91.44 97 ILE A O 1
ATOM 739 N N . PRO A 1 98 ? 10.367 0.615 -16.692 1.00 94.94 98 PRO A N 1
ATOM 740 C CA . PRO A 1 98 ? 10.026 -0.136 -17.898 1.00 94.94 98 PRO A CA 1
ATOM 741 C C . PRO A 1 98 ? 10.025 -1.650 -17.657 1.00 94.94 98 PRO A C 1
ATOM 743 O O . PRO A 1 98 ? 10.955 -2.187 -17.054 1.00 94.94 98 PRO A O 1
ATOM 746 N N . ARG A 1 99 ? 9.046 -2.376 -18.215 1.00 93.94 99 ARG A N 1
ATOM 747 C CA . ARG A 1 99 ? 8.958 -3.844 -18.058 1.00 93.94 99 ARG A CA 1
ATOM 748 C C . ARG A 1 99 ? 10.195 -4.591 -18.557 1.00 93.94 99 ARG A C 1
ATOM 750 O O . ARG A 1 99 ? 10.574 -5.584 -17.948 1.00 93.94 99 ARG A O 1
ATOM 757 N N . GLN A 1 100 ? 10.855 -4.080 -19.599 1.00 95.25 100 GLN A N 1
ATOM 758 C CA . GLN A 1 100 ? 12.108 -4.654 -20.092 1.00 95.25 100 GLN A CA 1
ATOM 759 C C . GLN A 1 100 ? 13.206 -4.630 -19.020 1.00 95.25 100 GLN A C 1
ATOM 761 O O . GLN A 1 100 ? 13.866 -5.636 -18.806 1.00 95.25 100 GLN A O 1
ATOM 766 N N . ARG A 1 101 ? 13.338 -3.522 -18.273 1.00 94.94 101 ARG A N 1
ATOM 767 C CA . ARG A 1 101 ? 14.311 -3.413 -17.173 1.00 94.94 101 ARG A CA 1
ATOM 768 C C . ARG A 1 101 ? 14.039 -4.449 -16.088 1.00 94.94 101 ARG A C 1
ATOM 770 O O . ARG A 1 101 ? 14.975 -5.044 -15.569 1.00 94.94 101 ARG A O 1
ATOM 777 N N . ILE A 1 102 ? 12.765 -4.661 -15.756 1.00 92.88 102 ILE A N 1
ATOM 778 C CA . ILE A 1 102 ? 12.361 -5.678 -14.780 1.00 92.88 102 ILE A CA 1
ATOM 779 C C . ILE A 1 102 ? 12.753 -7.067 -15.297 1.00 92.88 102 ILE A C 1
ATOM 781 O O . ILE A 1 102 ? 13.384 -7.824 -14.569 1.00 92.88 102 ILE A O 1
ATOM 785 N N . TYR A 1 103 ? 12.444 -7.378 -16.559 1.00 95.62 103 TYR A N 1
ATOM 786 C CA . TYR A 1 103 ? 12.815 -8.650 -17.180 1.00 95.62 103 TYR A CA 1
ATOM 787 C C . TYR A 1 103 ? 14.330 -8.891 -17.149 1.00 95.62 103 TYR A C 1
ATOM 789 O O . TYR A 1 103 ? 14.768 -9.954 -16.713 1.00 95.62 103 TYR A O 1
ATOM 797 N N . ASP A 1 104 ? 15.127 -7.896 -17.542 1.00 96.50 104 ASP A N 1
ATOM 798 C CA . ASP A 1 104 ? 16.586 -8.009 -17.581 1.00 96.50 104 ASP A CA 1
ATOM 799 C C . ASP A 1 104 ? 17.167 -8.284 -16.184 1.00 96.50 104 ASP A C 1
ATOM 801 O O . ASP A 1 104 ? 18.018 -9.161 -16.034 1.00 96.50 104 ASP A O 1
ATOM 805 N N . ILE A 1 105 ? 16.667 -7.593 -15.149 1.00 95.38 105 ILE A N 1
ATOM 806 C CA . ILE A 1 105 ? 17.082 -7.807 -13.753 1.00 95.38 105 ILE A CA 1
ATOM 807 C C . ILE A 1 105 ? 16.751 -9.234 -13.313 1.00 95.38 105 ILE A C 1
ATOM 809 O O . ILE A 1 105 ? 17.626 -9.947 -12.824 1.00 95.38 105 ILE A O 1
ATOM 813 N N . VAL A 1 106 ? 15.506 -9.667 -13.510 1.00 96.69 106 VAL A N 1
ATOM 814 C CA . VAL A 1 106 ? 15.038 -10.974 -13.034 1.00 96.69 106 VAL A CA 1
ATOM 815 C C . VAL A 1 106 ? 15.761 -12.118 -13.765 1.00 96.69 106 VAL A C 1
ATOM 817 O O . VAL A 1 106 ? 16.168 -13.087 -13.123 1.00 96.69 106 VAL A O 1
ATOM 820 N N . LYS A 1 107 ? 16.023 -11.968 -15.071 1.00 97.25 107 LYS A N 1
ATOM 821 C CA . LYS A 1 107 ? 16.846 -12.896 -15.862 1.00 97.25 107 LYS A CA 1
ATOM 822 C C . LYS A 1 107 ? 18.298 -12.927 -15.388 1.00 97.25 107 LYS A C 1
ATOM 824 O O . LYS A 1 107 ? 18.867 -13.999 -15.223 1.00 97.25 107 LYS A O 1
ATOM 829 N N . SER A 1 108 ? 18.906 -11.765 -15.136 1.00 96.50 108 SER A N 1
ATOM 830 C CA . SER A 1 108 ? 20.293 -11.697 -14.648 1.00 96.50 108 SER A CA 1
ATOM 831 C C . SER A 1 108 ? 20.473 -12.338 -13.267 1.00 96.50 108 SER A C 1
ATOM 833 O O . SER A 1 108 ? 21.549 -12.842 -12.959 1.00 96.50 108 SER A O 1
ATOM 835 N N . ALA A 1 109 ? 19.408 -12.363 -12.463 1.00 96.81 109 ALA A N 1
ATOM 836 C CA . ALA A 1 109 ? 19.373 -13.010 -11.159 1.00 96.81 109 ALA A CA 1
ATOM 837 C C . ALA A 1 109 ? 19.047 -14.520 -11.214 1.00 96.81 109 ALA A C 1
ATOM 839 O O . ALA A 1 109 ? 19.031 -15.164 -10.168 1.00 96.81 109 ALA A O 1
ATOM 840 N N . GLY A 1 110 ? 18.802 -15.097 -12.399 1.00 95.62 110 GLY A N 1
ATOM 841 C CA . GLY A 1 110 ? 18.587 -16.539 -12.579 1.00 95.62 110 GLY A CA 1
ATOM 842 C C . GLY A 1 110 ? 17.207 -17.056 -12.159 1.00 95.62 110 GLY A C 1
ATOM 843 O O . GLY A 1 110 ? 17.051 -18.254 -11.938 1.00 95.62 110 GLY A O 1
ATOM 844 N N . PHE A 1 111 ? 16.206 -16.180 -12.030 1.00 93.56 111 PHE A N 1
ATOM 845 C CA . PHE A 1 111 ? 14.832 -16.582 -11.693 1.00 93.56 111 PHE A CA 1
ATOM 846 C C . PHE A 1 111 ? 14.005 -17.038 -12.909 1.00 93.56 111 PHE A C 1
ATOM 848 O O . PHE A 1 111 ? 12.898 -17.546 -12.728 1.00 93.56 111 PHE A O 1
ATOM 855 N N . ILE A 1 112 ? 14.512 -16.826 -14.129 1.00 85.56 112 ILE A N 1
ATOM 856 C CA . ILE A 1 112 ? 13.895 -17.198 -15.415 1.00 85.56 112 ILE A CA 1
ATOM 857 C C . ILE A 1 112 ? 14.991 -17.627 -16.386 1.00 85.56 112 ILE A C 1
ATOM 859 O O . ILE A 1 112 ? 16.091 -17.030 -16.309 1.00 85.56 112 ILE A O 1
#

Foldseek 3Di:
DVVVVVVVVVVVVVPPPPPPPPPPPCPPPPPPDPCPDPPQDADVVVVVVVVVLVPDDLVSRPCNPQVVDPVNVVVLQDQDPVGGRDDGHNDDPVVVDDPVNVVVVCVVVVVD